Protein AF-A0A4S8ICL0-F1 (afdb_monomer)

Mean predicted aligned error: 6.82 Å

Sequence (98 aa):
MSSHLLARQGRHLQRYDNQLRLVAGCIPYKINGNSSNQSGDLMNRVEVLMISSPGRHDLIFPKGGWEKDETACEAACREALEEAGVRGIIKRVLDVIS

InterPro domains:
  IPR000086 NUDIX hydrolase domain [PF00293] (47-93)
  IPR000086 NUDIX hydrolase domain [PS51462] (19-98)
  IPR015797 NUDIX hydrolase-like domain superfamily [SSF55811] (15-95)
  IPR020084 NUDIX hydrolase, conserved site [PS00893] (64-85)
  IPR047198 Diphosphoinositol polyphosphate phosphohydrolase-like, NUDIX domain [cd04666] (22-98)

Structure (mmCIF, N/CA/C/O backbone):
data_AF-A0A4S8ICL0-F1
#
_entry.id   AF-A0A4S8ICL0-F1
#
loop_
_atom_site.group_PDB
_atom_site.id
_atom_site.type_symbol
_atom_site.label_atom_id
_atom_site.label_alt_id
_atom_site.label_comp_id
_atom_site.label_asym_id
_atom_site.label_entity_id
_atom_site.label_seq_id
_atom_site.pdbx_PDB_ins_code
_atom_site.Cartn_x
_atom_site.Cartn_y
_atom_site.Cartn_z
_atom_site.occupancy
_atom_site.B_iso_or_equiv
_atom_site.auth_seq_id
_atom_site.auth_comp_id
_atom_site.auth_asym_id
_atom_site.auth_atom_id
_atom_site.pdbx_PDB_model_num
ATOM 1 N N . MET A 1 1 ? 23.557 -0.033 14.353 1.00 40.84 1 MET A N 1
ATOM 2 C CA . MET A 1 1 ? 22.374 -0.761 14.853 1.00 40.84 1 MET A CA 1
ATOM 3 C C . MET A 1 1 ? 21.265 -0.568 13.836 1.00 40.84 1 MET A C 1
ATOM 5 O O . MET A 1 1 ? 20.921 0.575 13.576 1.00 40.84 1 MET A O 1
ATOM 9 N N . SER A 1 2 ? 20.804 -1.637 13.182 1.00 51.44 2 SER A N 1
ATOM 10 C CA . SER A 1 2 ? 19.669 -1.546 12.256 1.00 51.44 2 SER A CA 1
ATOM 11 C C . SER A 1 2 ? 18.412 -1.336 13.096 1.00 51.44 2 SER A C 1
ATOM 13 O O . SER A 1 2 ? 18.067 -2.204 13.896 1.00 51.44 2 SER A O 1
ATOM 15 N N . SER A 1 3 ? 17.783 -0.165 13.008 1.00 57.00 3 SER A N 1
ATOM 16 C CA . SER A 1 3 ? 16.471 0.048 13.615 1.00 57.00 3 SER A CA 1
ATOM 17 C C . SER A 1 3 ? 15.489 -0.875 12.900 1.00 57.00 3 SER A C 1
ATOM 19 O O . SER A 1 3 ? 15.179 -0.641 11.731 1.00 57.00 3 SER A O 1
ATOM 21 N N . HIS A 1 4 ? 15.035 -1.938 13.566 1.00 62.78 4 HIS A N 1
ATOM 22 C CA . HIS A 1 4 ? 13.938 -2.746 13.048 1.00 62.78 4 HIS A CA 1
ATOM 23 C C . HIS A 1 4 ? 12.747 -1.818 12.795 1.00 62.78 4 HIS A C 1
ATOM 25 O O . HIS A 1 4 ? 12.284 -1.141 13.713 1.00 62.78 4 HIS A O 1
ATOM 31 N N . LEU A 1 5 ? 12.283 -1.761 11.546 1.00 68.00 5 LEU A N 1
ATOM 32 C CA . LEU A 1 5 ? 11.001 -1.150 11.221 1.00 68.00 5 LEU A CA 1
ATOM 33 C C . LEU A 1 5 ? 9.932 -1.960 11.956 1.00 68.00 5 LEU A C 1
ATOM 35 O O . LEU A 1 5 ? 9.726 -3.137 11.663 1.00 68.00 5 LEU A O 1
ATOM 39 N N . LEU A 1 6 ? 9.321 -1.352 12.967 1.00 80.81 6 LEU A N 1
ATOM 40 C CA . LEU A 1 6 ? 8.198 -1.944 13.676 1.00 80.81 6 LEU A CA 1
ATOM 41 C C . LEU A 1 6 ? 6.943 -1.630 12.874 1.00 80.81 6 LEU A C 1
ATOM 43 O O . LEU A 1 6 ? 6.518 -0.477 12.832 1.00 80.81 6 LEU A O 1
ATOM 47 N N . ALA A 1 7 ? 6.382 -2.653 12.233 1.00 84.75 7 ALA A N 1
ATOM 48 C CA . ALA A 1 7 ? 5.098 -2.526 11.562 1.00 84.75 7 ALA A CA 1
ATOM 49 C C . ALA A 1 7 ? 4.018 -2.115 12.568 1.00 84.75 7 ALA A C 1
ATOM 51 O O . ALA A 1 7 ? 4.010 -2.607 13.706 1.00 84.75 7 ALA A O 1
ATOM 52 N N . ARG A 1 8 ? 3.101 -1.233 12.157 1.00 87.38 8 ARG A N 1
ATOM 53 C CA . ARG A 1 8 ? 1.943 -0.885 12.985 1.00 87.38 8 ARG A CA 1
ATOM 54 C C . ARG A 1 8 ? 1.114 -2.132 13.294 1.00 87.38 8 ARG A C 1
ATOM 56 O O . ARG A 1 8 ? 0.917 -3.016 12.462 1.00 87.38 8 ARG A O 1
ATOM 63 N N . GLN A 1 9 ? 0.629 -2.212 14.532 1.00 87.62 9 GLN A N 1
ATOM 64 C CA . GLN A 1 9 ? -0.158 -3.341 15.020 1.00 87.62 9 GLN A CA 1
ATOM 65 C C . GLN A 1 9 ? -1.469 -2.884 15.660 1.00 87.62 9 GLN A C 1
ATOM 67 O O . GLN A 1 9 ? -1.585 -1.800 16.231 1.00 87.62 9 GLN A O 1
ATOM 72 N N . GLY A 1 10 ? -2.460 -3.776 15.619 1.00 88.88 10 GLY A N 1
ATOM 73 C CA . GLY A 1 10 ? -3.788 -3.547 16.180 1.00 88.88 10 GLY A CA 1
ATOM 74 C C . GLY A 1 10 ? -4.780 -2.956 15.175 1.00 88.88 10 GLY A C 1
ATOM 75 O O . GLY A 1 10 ? -4.484 -2.774 14.000 1.00 88.88 10 GLY A O 1
ATOM 76 N N . ARG A 1 11 ? -6.017 -2.724 15.635 1.00 89.81 11 ARG A N 1
ATOM 77 C CA . ARG A 1 11 ? -7.133 -2.239 14.791 1.00 8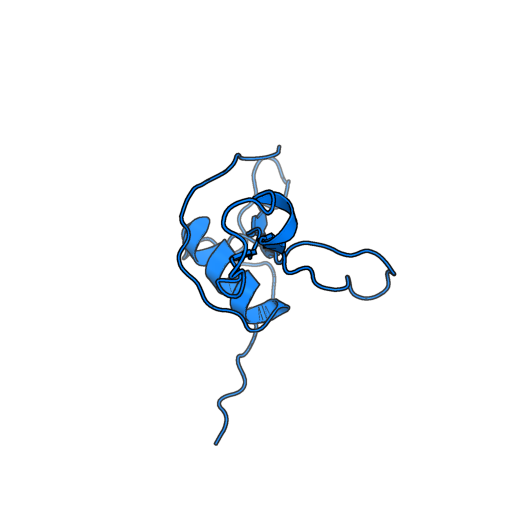9.81 11 ARG A CA 1
ATOM 78 C C . ARG A 1 11 ? -7.840 -0.994 15.333 1.00 89.81 11 ARG A C 1
ATOM 80 O O . ARG A 1 11 ? -8.802 -0.528 14.736 1.00 89.81 11 ARG A O 1
ATOM 87 N N . HIS A 1 12 ? -7.374 -0.469 16.462 1.00 91.12 12 HIS A N 1
ATOM 88 C CA . HIS A 1 12 ? -8.010 0.611 17.217 1.00 91.12 12 HIS A CA 1
ATOM 89 C C . HIS A 1 12 ? -8.047 1.957 16.469 1.00 91.12 12 HIS A C 1
ATOM 91 O O . HIS A 1 12 ? -9.027 2.697 16.579 1.00 91.12 12 HIS A O 1
ATOM 97 N N . LEU A 1 13 ? -7.014 2.252 15.673 1.00 93.25 13 LEU A N 1
ATOM 98 C CA . LEU A 1 13 ? -6.941 3.462 14.848 1.00 93.25 13 LEU A CA 1
ATOM 99 C C . LEU A 1 13 ? -7.411 3.254 13.409 1.00 93.25 13 LEU A C 1
ATOM 101 O O . LEU A 1 13 ? -7.485 4.229 12.670 1.00 93.25 13 LEU A O 1
ATOM 105 N N . GLN A 1 14 ? -7.763 2.031 13.005 1.00 94.44 14 GLN A N 1
ATOM 106 C CA . GLN A 1 14 ? -8.214 1.769 11.638 1.00 94.44 14 GLN A CA 1
ATOM 107 C C . GLN A 1 14 ? -9.554 2.460 11.361 1.00 94.44 14 GLN A C 1
ATOM 109 O O . GLN A 1 14 ? -10.418 2.580 12.239 1.00 94.44 14 GLN A O 1
ATOM 114 N N . ARG A 1 15 ? -9.720 2.933 10.127 1.00 94.56 15 ARG A N 1
ATOM 115 C CA . ARG A 1 15 ? -10.950 3.549 9.633 1.00 94.56 15 ARG A CA 1
ATOM 116 C C . ARG A 1 15 ? -11.908 2.487 9.104 1.00 94.56 15 ARG A C 1
ATOM 118 O O . ARG A 1 15 ? -11.497 1.480 8.524 1.00 94.56 15 ARG A O 1
ATOM 125 N N . TYR A 1 16 ? -13.195 2.751 9.295 1.00 94.31 16 TYR A N 1
ATOM 126 C CA . TYR A 1 16 ? -14.283 1.907 8.827 1.00 94.31 16 TYR A CA 1
ATOM 127 C C . TYR A 1 16 ? -15.358 2.783 8.191 1.00 94.31 16 TYR A C 1
ATOM 129 O O . TYR A 1 16 ? -15.646 3.859 8.715 1.00 94.31 16 TYR A O 1
ATOM 137 N N . ASP A 1 17 ? -15.954 2.300 7.108 1.00 93.12 17 ASP A N 1
ATOM 138 C CA . ASP A 1 17 ? -17.156 2.864 6.497 1.00 93.12 17 ASP A CA 1
ATOM 139 C C . ASP A 1 17 ? -18.217 1.766 6.424 1.00 93.12 17 ASP A C 1
ATOM 141 O O . ASP A 1 17 ? -17.929 0.670 5.954 1.00 93.12 17 ASP A O 1
ATOM 145 N N . ASN A 1 18 ? -19.413 2.003 6.966 1.00 92.50 18 ASN A N 1
ATOM 146 C CA . ASN A 1 18 ? -20.481 0.995 7.056 1.00 92.50 18 ASN A CA 1
ATOM 147 C C . ASN A 1 18 ? -20.006 -0.385 7.568 1.00 92.50 18 ASN A C 1
ATOM 149 O O . ASN A 1 18 ? -20.362 -1.422 7.019 1.00 92.50 18 ASN A O 1
ATOM 153 N N . GLN A 1 19 ? -19.183 -0.397 8.627 1.00 91.81 19 GLN A N 1
ATOM 154 C CA . GLN A 1 19 ? -18.547 -1.597 9.210 1.00 91.81 19 GLN A CA 1
ATOM 155 C C . GLN A 1 19 ? -17.502 -2.298 8.319 1.00 91.81 19 GLN A C 1
ATOM 157 O O . GLN A 1 19 ? -16.875 -3.264 8.759 1.00 91.81 19 GLN A O 1
ATOM 162 N N . LEU A 1 20 ? -17.240 -1.797 7.112 1.00 91.44 20 LEU A N 1
ATOM 163 C CA . LEU A 1 20 ? -16.188 -2.285 6.227 1.00 91.44 20 LEU A CA 1
ATOM 164 C C . LEU A 1 20 ? -14.869 -1.592 6.551 1.00 91.44 20 LEU A C 1
ATOM 166 O O . LEU A 1 20 ? -14.801 -0.370 6.680 1.00 91.44 20 LEU A O 1
ATOM 170 N N . ARG A 1 21 ? -13.800 -2.380 6.696 1.00 93.69 21 ARG A N 1
ATOM 171 C CA . ARG A 1 21 ? -12.464 -1.845 6.967 1.00 93.69 21 ARG A CA 1
ATOM 172 C C . ARG A 1 21 ? -11.928 -1.142 5.726 1.00 93.69 21 ARG A C 1
ATOM 174 O O . ARG A 1 21 ? -11.764 -1.782 4.690 1.00 93.69 21 ARG A O 1
ATOM 181 N N . LEU A 1 22 ? -11.547 0.123 5.873 1.00 95.25 22 LEU A N 1
ATOM 182 C CA . LEU A 1 22 ? -10.880 0.855 4.806 1.00 95.25 22 LEU A CA 1
ATOM 183 C C . LEU A 1 22 ? -9.410 0.440 4.717 1.00 95.25 22 LEU A C 1
ATOM 185 O O . LEU A 1 22 ? -8.696 0.370 5.722 1.00 95.25 22 LEU A O 1
ATOM 189 N N . VAL A 1 23 ? -8.970 0.148 3.497 1.00 95.62 23 VAL A N 1
ATOM 190 C CA . VAL A 1 23 ? -7.618 -0.314 3.185 1.00 95.62 23 VAL A CA 1
ATOM 191 C C . VAL A 1 23 ? -7.000 0.631 2.169 1.00 95.62 23 VAL A C 1
ATOM 193 O O . VAL A 1 23 ? -7.659 1.044 1.219 1.00 95.62 23 VAL A O 1
ATOM 196 N N . ALA A 1 24 ? -5.727 0.945 2.364 1.00 95.88 24 ALA A N 1
ATOM 197 C CA . ALA A 1 24 ? -4.922 1.685 1.409 1.00 95.88 24 ALA A CA 1
ATOM 198 C C . ALA A 1 24 ? -3.704 0.848 1.013 1.00 95.88 24 ALA A C 1
ATOM 200 O O . ALA A 1 24 ? -3.173 0.077 1.810 1.00 95.88 24 ALA A O 1
ATOM 201 N N . GLY A 1 25 ? -3.272 0.989 -0.233 1.00 95.81 25 GLY A N 1
ATOM 202 C CA . GLY A 1 25 ? -2.130 0.273 -0.784 1.00 95.81 25 GLY A CA 1
ATOM 203 C C . GLY A 1 25 ? -1.625 0.955 -2.044 1.00 95.81 25 GLY A C 1
ATOM 204 O O . GLY A 1 25 ? -2.183 1.961 -2.488 1.00 95.81 25 GLY A O 1
ATOM 205 N N . CYS A 1 26 ? -0.561 0.420 -2.626 1.00 95.88 26 CYS A N 1
ATOM 206 C CA . CYS A 1 26 ? -0.024 0.935 -3.879 1.00 95.88 26 CYS A CA 1
ATOM 207 C C . CYS A 1 26 ? 0.386 -0.200 -4.813 1.00 95.88 26 CYS A C 1
ATOM 209 O O . CYS A 1 26 ? 0.514 -1.343 -4.394 1.00 95.88 26 CYS A O 1
ATOM 211 N N . ILE A 1 27 ? 0.604 0.136 -6.084 1.00 96.38 27 ILE A N 1
ATOM 212 C CA . ILE A 1 27 ? 1.219 -0.748 -7.076 1.00 96.38 27 ILE A CA 1
ATOM 213 C C . ILE A 1 27 ? 2.647 -0.231 -7.288 1.00 96.38 27 ILE A C 1
ATOM 215 O O . ILE A 1 27 ? 2.834 0.727 -8.046 1.00 96.38 27 ILE A O 1
ATOM 219 N N . PRO A 1 28 ? 3.660 -0.775 -6.588 1.00 96.12 28 PRO A N 1
ATOM 220 C CA . PRO A 1 28 ? 5.027 -0.310 -6.743 1.00 96.12 28 PRO A CA 1
ATOM 221 C C . PRO A 1 28 ? 5.575 -0.802 -8.079 1.00 96.12 28 PRO A C 1
ATOM 223 O O . PRO A 1 28 ? 5.476 -1.985 -8.401 1.00 96.12 28 PRO A O 1
ATOM 226 N 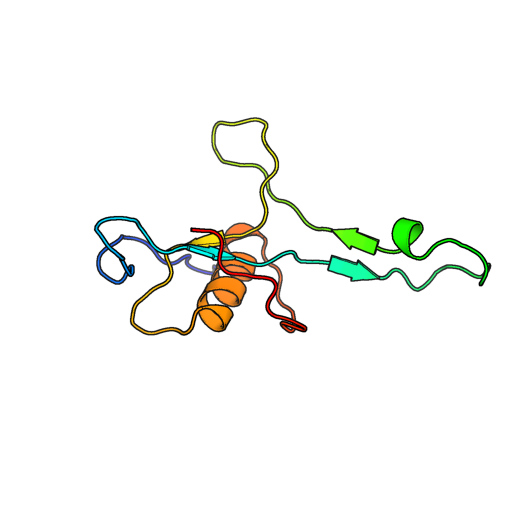N . TYR A 1 29 ? 6.184 0.096 -8.845 1.00 95.12 29 TYR A N 1
ATOM 227 C CA . TYR A 1 29 ? 6.788 -0.244 -10.126 1.00 95.12 29 TYR A CA 1
ATOM 228 C C . TYR A 1 29 ? 8.121 0.475 -10.318 1.00 95.12 29 TYR A C 1
ATOM 230 O O . TYR A 1 29 ? 8.371 1.533 -9.735 1.00 95.12 29 TYR A O 1
ATOM 238 N N . LYS A 1 30 ? 8.966 -0.082 -11.183 1.00 92.75 30 LYS A N 1
ATOM 239 C CA . LYS A 1 30 ? 10.148 0.595 -11.726 1.00 92.75 30 LYS A CA 1
ATOM 240 C C . LYS A 1 30 ? 10.189 0.430 -13.241 1.00 92.75 30 LYS A C 1
ATOM 242 O O . LYS A 1 30 ? 9.612 -0.505 -13.791 1.00 92.75 30 LYS A O 1
ATOM 247 N N . ILE A 1 31 ? 10.885 1.346 -13.904 1.00 89.75 31 ILE A N 1
ATOM 248 C CA . ILE A 1 31 ? 11.122 1.293 -15.347 1.00 89.75 31 ILE A CA 1
ATOM 249 C C . ILE A 1 31 ? 12.612 1.049 -15.560 1.00 89.75 31 ILE A C 1
ATOM 251 O O . ILE A 1 31 ? 13.438 1.858 -15.136 1.00 89.75 31 ILE A O 1
ATOM 255 N N . ASN A 1 32 ? 12.964 -0.046 -16.228 1.00 84.69 32 ASN A N 1
ATOM 256 C CA . ASN A 1 32 ? 14.358 -0.348 -16.533 1.00 84.69 32 ASN A CA 1
ATOM 257 C C . ASN A 1 32 ? 14.857 0.503 -17.717 1.00 84.69 32 ASN A C 1
ATOM 259 O O . ASN A 1 32 ? 14.255 0.558 -18.796 1.00 84.69 32 ASN A O 1
ATOM 263 N N . GLY A 1 33 ? 15.986 1.186 -17.513 1.00 70.44 33 GLY A N 1
ATOM 264 C CA . GLY A 1 33 ? 16.633 2.058 -18.503 1.00 70.44 33 GLY A CA 1
ATOM 265 C C . GLY A 1 33 ? 17.504 1.337 -19.541 1.00 70.44 33 GLY A C 1
ATOM 266 O O . GLY A 1 33 ? 17.817 1.923 -20.571 1.00 70.44 33 GLY A O 1
ATOM 267 N N . ASN A 1 34 ? 17.879 0.077 -19.299 1.00 64.94 34 ASN A N 1
ATOM 268 C CA . ASN A 1 34 ? 18.894 -0.651 -20.074 1.00 64.94 34 ASN A CA 1
ATOM 269 C C . AS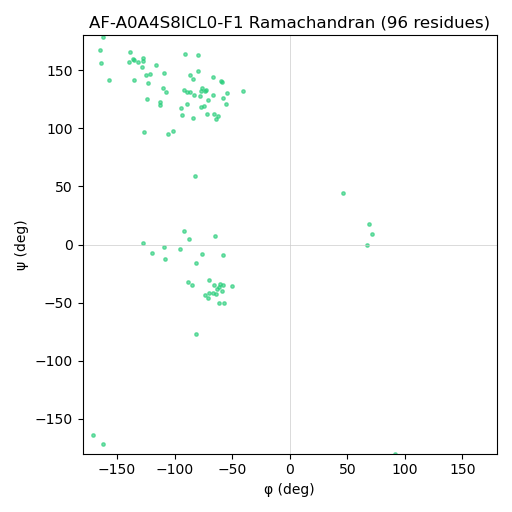N A 1 34 ? 18.351 -1.274 -21.369 1.00 64.94 34 ASN A C 1
ATOM 271 O O . ASN A 1 34 ? 18.429 -2.483 -21.575 1.00 64.94 34 ASN A O 1
ATOM 275 N N . SER A 1 35 ? 17.808 -0.460 -22.268 1.00 56.78 35 SER A N 1
ATOM 276 C CA . SER A 1 35 ? 17.482 -0.909 -23.622 1.00 56.78 35 SER A CA 1
ATOM 277 C C . SER A 1 35 ? 18.123 0.034 -24.628 1.00 56.78 35 SER A C 1
ATOM 279 O O . SER A 1 35 ? 17.571 1.072 -24.974 1.00 56.78 35 SER A O 1
ATOM 281 N N . SER A 1 36 ? 19.294 -0.366 -25.124 1.00 59.59 36 SER A N 1
ATOM 282 C CA . SER A 1 36 ? 19.928 0.175 -26.334 1.00 59.59 36 SER A CA 1
ATOM 283 C C . SER A 1 36 ? 19.044 0.045 -27.586 1.00 59.59 36 SER A C 1
ATOM 285 O O . SER A 1 36 ? 19.343 0.646 -28.612 1.00 59.59 36 SER A O 1
ATOM 287 N N . ASN A 1 37 ? 17.923 -0.677 -27.492 1.00 56.03 37 ASN A N 1
ATOM 288 C CA . ASN A 1 37 ? 16.885 -0.750 -28.508 1.00 56.03 37 ASN A CA 1
ATOM 289 C C . ASN A 1 37 ? 15.712 0.151 -28.105 1.00 56.03 37 ASN A C 1
ATOM 291 O O . ASN A 1 37 ? 14.832 -0.252 -27.343 1.00 56.03 37 ASN A O 1
ATOM 295 N N . GLN A 1 38 ? 15.685 1.367 -28.653 1.00 55.84 38 GLN A N 1
ATOM 296 C CA . GLN A 1 38 ? 14.607 2.354 -28.473 1.00 55.84 38 GLN A CA 1
ATOM 297 C C . GLN A 1 38 ? 13.245 1.920 -29.065 1.00 55.84 38 GLN A C 1
ATOM 299 O O . GLN A 1 38 ? 12.306 2.708 -29.095 1.00 55.84 38 GLN A O 1
ATOM 304 N N . SER A 1 39 ? 13.130 0.674 -29.531 1.00 59.16 39 SER A N 1
ATOM 305 C CA . SER A 1 39 ? 11.936 0.071 -30.130 1.00 59.16 39 SER A CA 1
ATOM 306 C C . SER A 1 3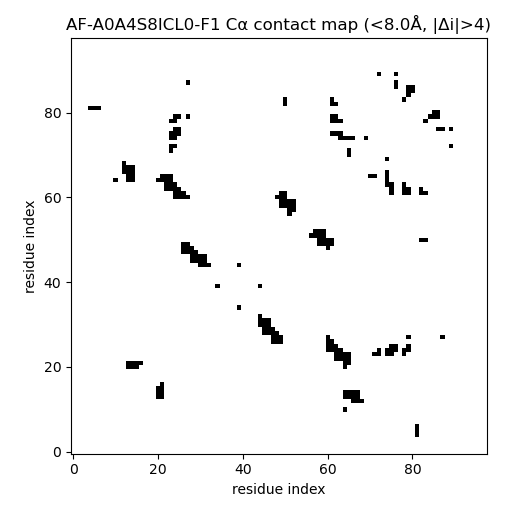9 ? 11.259 -0.991 -29.252 1.00 59.16 39 SER A C 1
ATOM 308 O O . SER A 1 39 ? 10.239 -1.545 -29.654 1.00 59.16 39 SER A O 1
ATOM 310 N N . GLY A 1 40 ? 11.810 -1.305 -28.073 1.00 58.88 40 GLY A N 1
ATOM 311 C CA . GLY A 1 40 ? 11.211 -2.267 -27.147 1.00 58.88 40 GLY A CA 1
ATOM 312 C C . GLY A 1 40 ? 9.996 -1.680 -26.425 1.00 58.88 40 GLY A C 1
ATOM 313 O O . GLY A 1 40 ? 10.136 -0.689 -25.709 1.00 58.88 40 GLY A O 1
ATOM 314 N N . ASP A 1 41 ? 8.833 -2.307 -26.620 1.00 73.38 41 ASP A N 1
ATOM 315 C CA . ASP A 1 41 ? 7.542 -1.987 -25.996 1.00 73.38 41 ASP A CA 1
ATOM 316 C C . ASP A 1 41 ? 7.683 -1.616 -24.506 1.00 73.38 41 ASP A C 1
ATOM 318 O O . ASP A 1 41 ? 8.357 -2.313 -23.742 1.00 73.38 41 ASP A O 1
ATOM 322 N N . LEU A 1 42 ? 7.047 -0.513 -24.088 1.00 75.19 42 LEU A N 1
ATOM 323 C CA . LEU A 1 42 ? 7.050 -0.012 -22.709 1.00 75.19 42 LEU A CA 1
ATOM 324 C C . LEU A 1 42 ? 6.680 -1.117 -21.712 1.00 75.19 42 LEU A C 1
ATOM 326 O O . LEU A 1 42 ? 7.266 -1.172 -20.631 1.00 75.19 42 LEU A O 1
ATOM 330 N N . MET A 1 43 ? 5.771 -2.024 -22.091 1.00 77.19 43 MET A N 1
A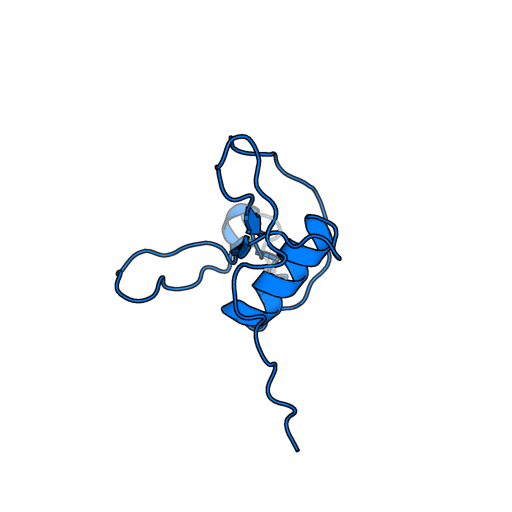TOM 331 C CA . MET A 1 43 ? 5.372 -3.158 -21.251 1.00 77.19 43 MET A CA 1
ATOM 332 C C . MET A 1 43 ? 6.548 -4.058 -20.856 1.00 77.19 43 MET A C 1
ATOM 334 O O . MET A 1 43 ? 6.599 -4.519 -19.722 1.00 77.19 43 MET A O 1
ATOM 338 N N . ASN A 1 44 ? 7.544 -4.233 -21.727 1.00 80.50 44 ASN A N 1
ATOM 339 C CA . ASN A 1 44 ? 8.710 -5.080 -21.452 1.00 80.50 44 ASN A CA 1
ATOM 340 C C . ASN A 1 44 ? 9.725 -4.429 -20.499 1.00 80.50 44 ASN A C 1
ATOM 342 O O . ASN A 1 44 ? 10.693 -5.067 -20.090 1.00 80.50 44 ASN A O 1
ATOM 346 N N . ARG A 1 45 ? 9.544 -3.145 -20.172 1.00 85.81 45 ARG A N 1
ATOM 347 C CA . ARG A 1 45 ? 10.465 -2.366 -19.331 1.00 85.81 45 ARG A CA 1
ATOM 348 C C . ARG A 1 45 ? 9.905 -2.074 -17.945 1.00 85.81 45 ARG A C 1
ATOM 350 O O . ARG A 1 45 ? 10.661 -1.599 -17.095 1.00 85.81 45 ARG A O 1
ATOM 357 N N . VAL A 1 46 ? 8.609 -2.306 -17.734 1.00 91.00 46 VAL A N 1
ATOM 358 C CA . VAL A 1 46 ? 7.944 -2.095 -16.448 1.00 91.00 46 VAL A CA 1
ATOM 359 C C . VAL A 1 46 ? 8.034 -3.375 -15.630 1.00 91.00 46 VAL A C 1
ATOM 361 O O . VAL A 1 46 ? 7.520 -4.415 -16.022 1.00 91.00 46 VAL A O 1
ATOM 364 N N . GLU A 1 47 ? 8.649 -3.275 -14.458 1.00 93.19 47 GLU A N 1
ATOM 365 C CA . GLU A 1 47 ? 8.595 -4.322 -13.440 1.00 93.19 47 GLU A CA 1
ATOM 366 C C . GLU A 1 47 ? 7.705 -3.845 -12.296 1.00 93.19 47 GLU A C 1
ATOM 368 O O . GLU A 1 47 ? 7.876 -2.726 -11.803 1.00 93.19 47 GLU A O 1
ATOM 373 N N . VAL A 1 48 ? 6.769 -4.695 -11.872 1.00 94.94 48 VAL A N 1
ATOM 374 C CA . VAL A 1 48 ? 5.845 -4.431 -10.764 1.00 94.94 48 VAL A CA 1
ATOM 375 C C . VAL A 1 48 ? 6.204 -5.328 -9.585 1.00 94.94 48 VAL A C 1
ATOM 377 O O . VAL A 1 48 ? 6.446 -6.521 -9.758 1.00 94.94 48 VAL A O 1
ATOM 380 N N . LEU A 1 49 ? 6.233 -4.757 -8.382 1.00 95.94 49 LEU A N 1
ATOM 381 C CA . LEU A 1 49 ? 6.486 -5.498 -7.154 1.00 95.94 49 LEU A CA 1
ATOM 382 C C . LEU A 1 49 ? 5.176 -6.027 -6.570 1.00 95.94 49 LEU A C 1
ATOM 384 O O . LEU A 1 49 ? 4.219 -5.281 -6.367 1.00 95.94 49 LEU A O 1
ATOM 388 N N . MET A 1 50 ? 5.179 -7.311 -6.231 1.00 96.25 50 MET A N 1
ATOM 389 C CA . MET A 1 50 ? 4.132 -7.976 -5.462 1.00 96.25 50 MET A CA 1
ATOM 390 C C . MET A 1 50 ? 4.768 -8.710 -4.281 1.00 96.25 50 MET A C 1
ATOM 392 O O . MET A 1 50 ? 5.952 -9.046 -4.318 1.00 96.25 50 MET A O 1
ATOM 396 N N . ILE A 1 51 ? 3.975 -8.971 -3.249 1.00 94.69 51 ILE A N 1
ATOM 397 C CA . ILE A 1 51 ? 4.364 -9.739 -2.063 1.00 94.69 51 ILE A CA 1
ATOM 398 C C . ILE A 1 51 ? 3.536 -11.022 -1.979 1.00 94.69 51 ILE A C 1
ATOM 400 O O . ILE A 1 51 ? 2.416 -11.086 -2.491 1.00 94.69 51 ILE A O 1
ATOM 404 N N . SER A 1 52 ? 4.072 -12.052 -1.328 1.00 93.19 52 SER A N 1
ATOM 405 C CA . SER A 1 52 ? 3.310 -13.260 -1.019 1.00 93.19 52 SER A CA 1
ATOM 40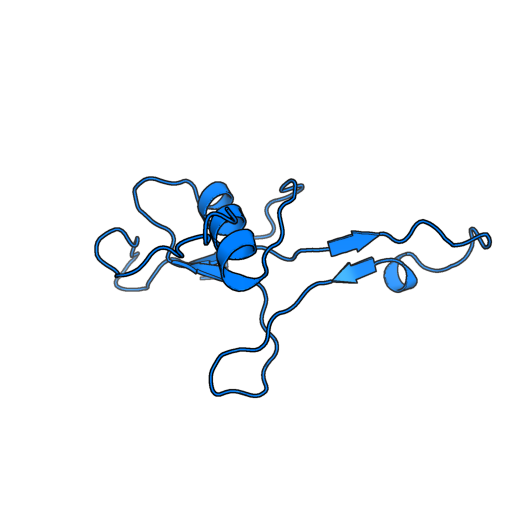6 C C . SER A 1 52 ? 2.370 -13.011 0.157 1.00 93.19 52 SER A C 1
ATOM 408 O O . SER A 1 52 ? 2.758 -12.451 1.183 1.00 93.19 52 SER A O 1
ATOM 410 N N . SER A 1 53 ? 1.119 -13.450 0.032 1.00 87.50 53 SER A N 1
ATOM 411 C CA . SER A 1 53 ? 0.186 -13.401 1.156 1.00 87.50 53 SER A CA 1
ATOM 412 C C . SER A 1 53 ? 0.545 -14.475 2.197 1.00 87.50 53 SER A C 1
ATOM 414 O O . SER A 1 53 ? 0.683 -15.644 1.832 1.00 87.50 53 SER A O 1
ATOM 416 N N . PRO A 1 54 ? 0.606 -14.153 3.503 1.00 80.75 54 PRO A N 1
ATOM 417 C CA . PRO A 1 54 ? 0.794 -15.160 4.544 1.00 80.75 54 PRO A CA 1
ATOM 418 C C . PRO A 1 54 ? -0.255 -16.277 4.452 1.00 80.75 54 PRO A C 1
ATOM 420 O O . PRO A 1 54 ? -1.453 -16.010 4.349 1.00 80.75 54 PRO A O 1
ATOM 423 N N . GLY A 1 55 ? 0.198 -17.533 4.475 1.00 78.38 55 GLY A N 1
ATOM 424 C CA . GLY A 1 55 ? -0.677 -18.712 4.465 1.00 78.38 55 GLY A CA 1
ATOM 425 C C . GLY A 1 55 ? -1.391 -19.003 3.138 1.00 78.38 55 GLY A C 1
ATOM 426 O O . GLY A 1 55 ? -2.265 -19.866 3.112 1.00 78.38 55 GLY A O 1
ATOM 427 N N . ARG A 1 56 ? -1.050 -18.305 2.046 1.00 82.00 56 ARG A N 1
ATOM 428 C CA . ARG A 1 56 ? -1.599 -18.535 0.698 1.00 82.00 56 ARG A CA 1
ATOM 429 C C . ARG A 1 56 ? -0.474 -18.497 -0.340 1.00 82.00 56 ARG A C 1
ATOM 431 O O . ARG A 1 56 ? 0.581 -17.924 -0.096 1.00 82.00 56 ARG A O 1
ATOM 438 N N . HIS A 1 57 ? -0.712 -19.078 -1.514 1.00 85.19 57 HIS A N 1
ATOM 439 C CA . HIS A 1 57 ? 0.213 -18.996 -2.656 1.00 85.19 57 HIS A CA 1
ATOM 440 C C . HIS A 1 57 ? -0.090 -17.810 -3.587 1.00 85.19 57 HIS A C 1
ATOM 442 O O . HIS A 1 57 ? 0.452 -17.729 -4.686 1.00 85.19 57 HIS A O 1
ATOM 448 N N . ASP A 1 58 ? -0.948 -16.890 -3.144 1.00 92.06 58 ASP A N 1
ATOM 449 C CA . ASP A 1 58 ? -1.364 -15.736 -3.931 1.00 92.06 58 ASP A CA 1
ATOM 450 C C . ASP A 1 58 ? -0.341 -14.601 -3.810 1.00 92.06 58 ASP A C 1
ATOM 452 O O . ASP A 1 58 ? 0.195 -14.329 -2.728 1.00 92.06 58 ASP A O 1
ATOM 456 N N . LEU A 1 59 ? -0.122 -13.905 -4.926 1.00 93.81 59 LEU A N 1
ATOM 457 C CA . LEU A 1 59 ? 0.607 -12.645 -4.963 1.00 93.81 59 LEU A CA 1
ATOM 458 C C . LEU A 1 59 ? -0.375 -11.488 -4.807 1.00 93.81 59 LEU A C 1
ATOM 460 O O . LEU A 1 59 ? -1.398 -11.429 -5.490 1.00 93.81 59 LEU A O 1
ATOM 464 N N . ILE A 1 60 ? -0.043 -10.548 -3.930 1.00 94.81 60 ILE A N 1
ATOM 465 C CA . ILE A 1 60 ? -0.832 -9.342 -3.682 1.00 94.81 60 ILE A CA 1
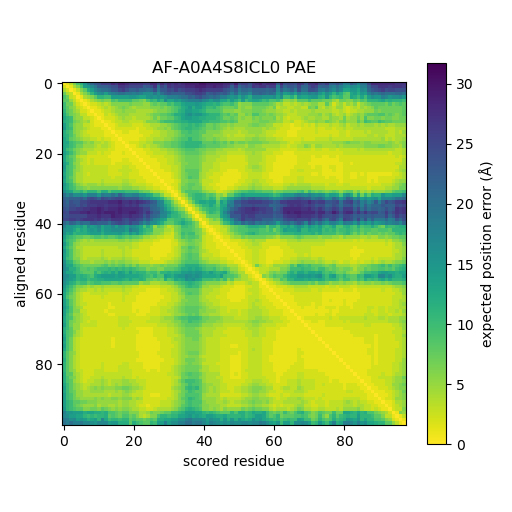ATOM 466 C C . ILE A 1 60 ? 0.048 -8.101 -3.795 1.00 94.81 60 ILE A C 1
ATOM 468 O O . ILE A 1 60 ? 1.272 -8.167 -3.681 1.00 94.81 60 ILE A O 1
ATOM 472 N N . PHE A 1 61 ? -0.582 -6.951 -4.001 1.00 95.56 61 PHE A N 1
ATOM 473 C CA . PHE A 1 61 ? 0.099 -5.673 -3.840 1.00 95.56 61 PHE A CA 1
ATOM 474 C C . PHE A 1 61 ? 0.185 -5.281 -2.359 1.00 95.56 61 PHE A C 1
ATOM 476 O O . PHE A 1 61 ? -0.741 -5.621 -1.610 1.00 95.56 61 PHE A O 1
ATOM 483 N N . PRO A 1 62 ? 1.244 -4.553 -1.949 1.00 95.81 62 PRO A N 1
ATOM 484 C CA . PRO A 1 62 ? 1.368 -4.043 -0.589 1.00 95.81 62 PRO A CA 1
ATOM 485 C C . PRO A 1 62 ? 0.186 -3.152 -0.214 1.00 95.81 62 PRO A C 1
ATOM 487 O O . PRO A 1 62 ? -0.145 -2.202 -0.938 1.00 95.81 62 PRO A O 1
ATOM 490 N N . LYS A 1 63 ? -0.473 -3.475 0.896 1.00 95.31 63 LYS A N 1
ATOM 491 C CA . LYS A 1 63 ? -1.680 -2.789 1.366 1.00 95.31 63 LYS A CA 1
ATOM 492 C C . LYS A 1 63 ? -1.957 -3.116 2.832 1.00 95.31 63 LYS A C 1
ATOM 494 O O . LYS A 1 63 ? -1.752 -4.239 3.277 1.00 95.31 63 LYS A O 1
ATOM 499 N N . GLY A 1 64 ? -2.678 -2.233 3.504 1.00 95.06 64 GLY A N 1
ATOM 500 C CA . GLY A 1 64 ? -3.206 -2.534 4.828 1.00 95.06 64 GLY A CA 1
ATOM 501 C C . GLY A 1 64 ? -4.180 -1.489 5.339 1.00 95.06 64 GLY A C 1
ATOM 502 O O . GLY A 1 64 ? -4.792 -0.755 4.564 1.00 95.06 64 GLY A O 1
ATOM 503 N N . GLY A 1 65 ? -4.445 -1.524 6.642 1.00 95.94 65 GLY A N 1
ATOM 504 C CA . GLY A 1 65 ? -5.513 -0.725 7.239 1.00 95.94 65 GLY A CA 1
ATOM 505 C C . GLY A 1 65 ? -5.198 0.764 7.149 1.00 95.94 65 GLY A C 1
ATOM 506 O O . GLY A 1 65 ? -4.129 1.179 7.574 1.00 95.94 65 GLY A O 1
ATOM 507 N N . TRP A 1 66 ? -6.136 1.563 6.639 1.00 95.69 66 TRP A N 1
ATOM 508 C CA . TRP A 1 66 ? -6.000 3.018 6.661 1.00 95.69 66 TRP A CA 1
ATOM 509 C C . TRP A 1 66 ? -6.319 3.540 8.066 1.00 95.69 66 TRP A C 1
ATOM 511 O O . TRP A 1 66 ? -7.438 3.354 8.555 1.00 95.69 66 TRP A O 1
ATOM 521 N N . GLU A 1 67 ? -5.353 4.176 8.729 1.00 96.12 67 GLU A N 1
ATOM 522 C CA . GLU A 1 67 ? -5.517 4.684 10.092 1.00 96.12 67 GLU A CA 1
ATOM 523 C C . GLU A 1 67 ? -6.022 6.140 10.160 1.00 96.12 67 GLU A C 1
ATOM 525 O O . GLU A 1 67 ? -6.088 6.883 9.177 1.00 96.12 67 GLU A O 1
ATOM 530 N N . LYS A 1 68 ? -6.503 6.550 11.338 1.00 94.69 68 LYS A N 1
ATOM 531 C CA . LYS A 1 68 ? -7.122 7.868 11.566 1.00 94.69 68 LYS A CA 1
ATOM 532 C C . LYS A 1 68 ? -6.125 9.025 11.507 1.00 94.69 68 LYS A C 1
ATOM 534 O O . LYS A 1 68 ? -6.528 10.117 11.114 1.00 94.69 68 LYS A O 1
ATOM 539 N N . ASP A 1 69 ? -4.873 8.786 11.875 1.00 95.94 69 ASP A N 1
ATOM 540 C CA . ASP A 1 69 ? -3.788 9.771 11.971 1.00 95.94 69 ASP A CA 1
ATOM 541 C C . ASP A 1 69 ? -3.016 9.978 10.657 1.00 95.94 69 ASP A C 1
ATOM 543 O O . ASP A 1 69 ? -2.045 10.728 10.637 1.00 95.94 69 ASP A O 1
ATOM 547 N N . GLU A 1 70 ? -3.446 9.347 9.563 1.00 95.69 70 GLU A N 1
ATOM 548 C CA . GLU A 1 70 ? -2.787 9.413 8.257 1.00 95.69 70 GLU A CA 1
ATOM 549 C C . GLU A 1 70 ? -3.796 9.626 7.112 1.00 95.69 70 GLU A C 1
ATOM 551 O O . GLU A 1 70 ? -4.998 9.351 7.223 1.00 95.69 70 GLU A O 1
ATOM 556 N N . THR A 1 71 ? -3.310 10.122 5.977 1.00 95.56 71 THR A N 1
ATOM 557 C CA . THR A 1 71 ? -4.019 10.126 4.689 1.00 95.56 71 THR A CA 1
ATOM 558 C C . THR A 1 71 ? -3.919 8.758 4.006 1.00 95.56 71 THR A C 1
ATOM 560 O O . THR A 1 71 ? -3.043 7.957 4.318 1.00 95.56 71 THR A O 1
ATOM 563 N N . ALA A 1 72 ? -4.774 8.481 3.015 1.00 94.56 72 ALA A N 1
ATOM 564 C CA . ALA A 1 72 ? -4.705 7.222 2.264 1.00 94.56 72 ALA A CA 1
ATOM 565 C C . ALA A 1 72 ? -3.357 7.036 1.531 1.00 94.56 72 ALA A C 1
ATOM 567 O O . ALA A 1 72 ? -2.854 5.920 1.427 1.00 94.56 72 ALA A O 1
ATOM 568 N N . CYS A 1 73 ? -2.742 8.124 1.053 1.00 95.25 73 CYS A N 1
ATOM 569 C CA . CYS A 1 73 ? -1.418 8.073 0.427 1.00 95.25 73 CYS A CA 1
ATOM 570 C C . CYS A 1 73 ? -0.309 7.768 1.443 1.00 95.25 73 CYS A C 1
ATOM 572 O O . CYS A 1 73 ? 0.590 6.988 1.141 1.00 95.25 73 CYS A O 1
ATOM 574 N N . GLU A 1 74 ? -0.363 8.366 2.636 1.00 95.94 74 GLU A N 1
ATOM 575 C CA . GLU A 1 74 ? 0.584 8.066 3.718 1.00 95.94 74 GLU A CA 1
ATOM 576 C C . GLU A 1 74 ? 0.450 6.615 4.179 1.00 95.94 74 GLU A C 1
ATOM 578 O O . GLU A 1 74 ? 1.464 5.927 4.275 1.00 95.94 74 GLU A O 1
ATOM 583 N N . ALA A 1 75 ? -0.785 6.126 4.326 1.00 96.25 75 ALA A N 1
ATOM 584 C CA . ALA A 1 75 ? -1.077 4.726 4.613 1.00 96.25 75 ALA A CA 1
ATOM 585 C C . ALA A 1 75 ? -0.474 3.797 3.548 1.00 96.25 75 ALA A C 1
ATOM 587 O O . ALA A 1 75 ? 0.275 2.883 3.873 1.00 96.25 75 ALA A O 1
ATOM 588 N N . ALA A 1 76 ? -0.712 4.065 2.260 1.00 96.31 76 ALA A N 1
ATOM 589 C CA . ALA A 1 76 ? -0.143 3.272 1.170 1.00 96.31 76 ALA A CA 1
ATOM 590 C C . ALA A 1 76 ? 1.400 3.252 1.183 1.00 96.31 76 ALA A C 1
ATOM 592 O O . ALA A 1 76 ? 2.007 2.209 0.940 1.00 96.31 76 ALA A O 1
ATOM 593 N N . CYS A 1 77 ? 2.041 4.388 1.479 1.00 96.12 77 CYS A N 1
ATOM 594 C CA . CYS A 1 77 ? 3.497 4.483 1.617 1.00 96.12 77 CYS A CA 1
ATOM 595 C C . CYS A 1 77 ? 4.023 3.710 2.832 1.00 96.12 77 CYS A C 1
ATOM 597 O O . CYS A 1 77 ? 5.061 3.054 2.731 1.00 96.12 77 CYS A O 1
ATOM 599 N N . ARG A 1 78 ? 3.328 3.795 3.971 1.00 96.38 78 ARG A N 1
ATOM 600 C CA . ARG A 1 78 ? 3.662 3.054 5.189 1.00 96.38 78 ARG A CA 1
ATOM 601 C C . ARG A 1 78 ? 3.575 1.551 4.942 1.00 96.38 78 ARG A C 1
ATOM 603 O O . ARG A 1 78 ? 4.547 0.853 5.193 1.00 96.38 78 ARG A O 1
ATOM 610 N N . GLU A 1 79 ? 2.471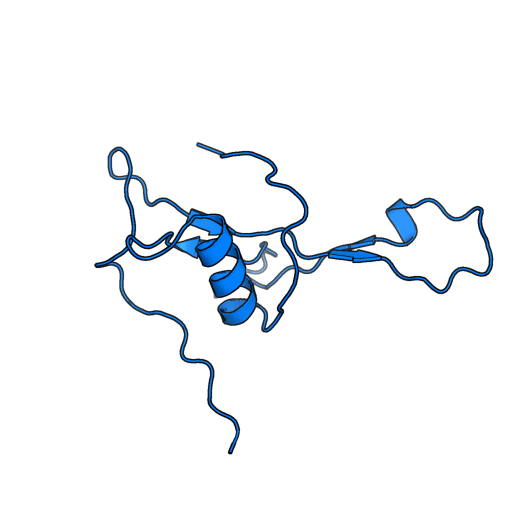 1.074 4.378 1.00 96.38 79 GLU A N 1
ATOM 611 C CA . GLU A 1 79 ? 2.246 -0.350 4.089 1.00 96.38 79 GLU A CA 1
ATOM 612 C C . GLU A 1 79 ? 3.264 -0.896 3.074 1.00 96.38 79 GLU A C 1
ATOM 614 O O . GLU A 1 79 ? 3.793 -1.990 3.243 1.00 96.38 79 GLU A O 1
ATOM 619 N N . ALA A 1 80 ? 3.639 -0.113 2.055 1.00 96.50 80 ALA A N 1
ATOM 620 C CA . ALA A 1 80 ? 4.706 -0.498 1.127 1.00 96.50 80 ALA A CA 1
ATOM 621 C C . ALA A 1 80 ? 6.070 -0.674 1.819 1.00 96.50 80 ALA A C 1
ATOM 623 O O . ALA A 1 80 ? 6.847 -1.565 1.461 1.00 96.50 80 ALA A O 1
ATOM 624 N N . LEU A 1 81 ? 6.363 0.156 2.821 1.00 95.62 81 LEU A N 1
ATOM 625 C CA . LEU A 1 81 ? 7.576 0.030 3.619 1.00 95.62 81 LEU A CA 1
ATOM 626 C C . LEU A 1 81 ? 7.498 -1.159 4.585 1.00 95.62 81 LEU A C 1
ATOM 628 O O . LEU A 1 81 ? 8.475 -1.891 4.714 1.00 95.62 81 LEU A O 1
ATOM 632 N N . GLU A 1 82 ? 6.361 -1.354 5.249 1.00 94.81 82 GLU A N 1
ATOM 633 C CA . GLU A 1 82 ? 6.159 -2.404 6.253 1.00 94.81 82 GLU A CA 1
ATOM 634 C C . GLU A 1 82 ? 6.103 -3.807 5.632 1.00 94.81 82 GLU A C 1
ATOM 636 O O . GLU A 1 82 ? 6.769 -4.714 6.128 1.00 94.81 82 GLU A O 1
ATOM 641 N N . GLU A 1 83 ? 5.359 -3.993 4.537 1.00 93.88 83 GLU A N 1
ATOM 642 C CA . GLU A 1 83 ? 5.162 -5.312 3.924 1.00 93.88 83 GLU A CA 1
ATOM 643 C C . GLU A 1 83 ? 6.241 -5.675 2.893 1.00 93.88 83 GLU A C 1
ATOM 645 O O . GLU A 1 83 ? 6.578 -6.850 2.740 1.00 93.88 83 GLU A O 1
ATOM 650 N N . ALA A 1 84 ? 6.785 -4.687 2.170 1.00 94.31 84 ALA A N 1
ATOM 651 C CA . ALA A 1 84 ? 7.718 -4.919 1.061 1.00 94.31 84 ALA A CA 1
ATOM 652 C C . ALA A 1 84 ? 9.102 -4.277 1.247 1.00 94.31 84 ALA A C 1
ATOM 654 O O . ALA A 1 84 ? 9.996 -4.513 0.433 1.00 94.31 84 ALA A O 1
ATOM 655 N N . GLY A 1 85 ? 9.311 -3.464 2.288 1.00 95.00 85 GLY A N 1
ATOM 656 C CA . GLY A 1 85 ? 10.596 -2.803 2.531 1.00 95.00 85 GLY A CA 1
ATOM 657 C C . GLY A 1 85 ? 10.951 -1.722 1.506 1.00 95.00 85 GLY A C 1
ATOM 658 O O . GLY A 1 85 ? 12.120 -1.346 1.401 1.00 95.00 85 GLY A O 1
ATOM 659 N N . VAL A 1 86 ? 9.980 -1.221 0.732 1.00 94.94 86 VAL A N 1
ATOM 660 C CA . VAL A 1 86 ? 10.230 -0.257 -0.350 1.00 94.94 86 VAL A CA 1
ATOM 661 C C . VAL A 1 86 ? 9.705 1.137 -0.028 1.00 94.94 86 VAL A C 1
ATOM 663 O O . VAL A 1 86 ? 8.692 1.315 0.642 1.00 94.94 86 VAL A O 1
ATOM 666 N N . ARG A 1 87 ? 10.400 2.156 -0.543 1.00 94.44 87 ARG A N 1
ATOM 667 C CA . ARG A 1 87 ? 9.992 3.566 -0.480 1.00 94.44 87 ARG A CA 1
ATOM 668 C C . ARG A 1 87 ? 9.963 4.141 -1.888 1.00 94.44 87 ARG A C 1
ATOM 670 O O . ARG A 1 87 ? 10.803 3.796 -2.716 1.00 94.44 87 ARG A O 1
ATOM 677 N N . GLY A 1 88 ? 9.028 5.047 -2.145 1.00 92.00 88 GLY A N 1
ATOM 678 C CA . GLY A 1 88 ? 8.864 5.666 -3.454 1.00 92.00 88 GLY A CA 1
ATOM 679 C C . GLY A 1 88 ? 8.042 6.947 -3.398 1.00 92.00 88 GLY A C 1
ATOM 680 O O . GLY A 1 88 ? 7.729 7.456 -2.325 1.00 92.00 88 GLY A O 1
ATOM 681 N N . ILE A 1 89 ? 7.708 7.467 -4.578 1.00 93.88 89 ILE A N 1
ATOM 682 C CA . ILE A 1 89 ? 6.868 8.656 -4.744 1.00 93.88 89 ILE A CA 1
ATOM 683 C C . ILE A 1 89 ? 5.554 8.209 -5.378 1.00 93.88 89 ILE A C 1
ATOM 685 O O . ILE A 1 89 ? 5.567 7.657 -6.479 1.00 93.88 89 ILE A O 1
ATOM 689 N N . ILE A 1 90 ? 4.426 8.489 -4.722 1.00 94.56 90 ILE A N 1
ATOM 690 C CA . ILE A 1 90 ? 3.103 8.275 -5.315 1.00 94.56 90 ILE A CA 1
ATOM 691 C C . ILE A 1 90 ? 2.942 9.238 -6.492 1.00 94.56 90 ILE A C 1
ATOM 693 O O . ILE A 1 90 ? 2.90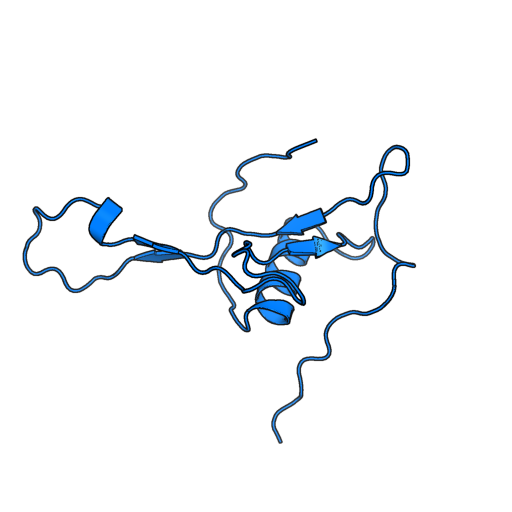0 10.454 -6.319 1.00 94.56 90 ILE A O 1
ATOM 697 N N . LYS A 1 91 ? 2.896 8.689 -7.708 1.00 93.75 91 LYS A N 1
ATOM 698 C CA . LYS A 1 91 ? 2.751 9.479 -8.940 1.00 93.75 91 LYS A CA 1
ATOM 699 C C . LYS A 1 91 ? 1.301 9.804 -9.267 1.00 93.75 91 LYS A C 1
ATOM 701 O O . LYS A 1 91 ? 1.030 10.863 -9.821 1.00 93.75 91 LYS A O 1
ATOM 706 N N . ARG A 1 92 ? 0.386 8.882 -8.968 1.00 93.06 92 ARG A N 1
ATOM 707 C CA . ARG A 1 92 ? -1.025 8.986 -9.333 1.00 93.06 92 ARG A CA 1
ATOM 708 C C . ARG A 1 92 ? -1.877 8.131 -8.401 1.00 93.06 92 ARG A C 1
ATOM 710 O O . ARG A 1 92 ? -1.487 7.016 -8.070 1.00 93.06 92 ARG A O 1
ATOM 717 N N . VAL A 1 93 ? -3.046 8.651 -8.038 1.00 92.44 93 VAL A N 1
ATOM 718 C CA . VAL A 1 93 ? -4.124 7.877 -7.410 1.00 92.44 93 VAL A CA 1
ATOM 719 C C . VAL A 1 93 ? -4.912 7.185 -8.523 1.00 92.44 93 VAL A C 1
ATOM 721 O O . VAL A 1 93 ? -5.267 7.836 -9.508 1.00 92.44 93 VAL A O 1
ATOM 724 N N . LEU A 1 94 ? -5.106 5.869 -8.405 1.00 89.19 94 LEU A N 1
ATOM 725 C CA . LEU A 1 94 ? -5.816 5.073 -9.409 1.00 89.19 94 LEU A CA 1
ATOM 726 C C . LEU A 1 94 ? -7.326 5.193 -9.222 1.00 89.19 94 LEU A C 1
ATOM 728 O O . LEU A 1 94 ? -7.950 5.934 -9.969 1.00 89.19 94 LEU A O 1
ATOM 732 N N . ASP A 1 95 ? -7.885 4.506 -8.229 1.00 83.06 95 ASP A N 1
ATOM 733 C CA . ASP A 1 95 ? -9.294 4.628 -7.864 1.00 83.06 95 ASP A CA 1
ATOM 734 C C . ASP A 1 95 ? -9.556 4.029 -6.476 1.00 83.06 95 ASP A C 1
ATOM 736 O O . ASP A 1 95 ? -8.703 3.316 -5.932 1.00 83.06 95 ASP A O 1
ATOM 740 N N . VAL A 1 96 ? -10.733 4.307 -5.912 1.00 76.31 96 VAL A N 1
ATOM 741 C CA . VAL A 1 96 ? -11.231 3.631 -4.704 1.00 76.31 96 VAL A CA 1
ATOM 742 C C . VAL A 1 96 ? -12.121 2.473 -5.139 1.00 76.31 96 VAL A C 1
ATOM 744 O O . VAL A 1 96 ? -13.149 2.678 -5.774 1.00 76.31 96 VAL A O 1
ATOM 747 N N . ILE A 1 97 ? -11.723 1.251 -4.792 1.00 69.94 97 ILE A N 1
ATOM 748 C CA . ILE A 1 97 ? -12.519 0.050 -5.051 1.00 69.94 97 ILE A CA 1
ATOM 749 C C . ILE A 1 97 ? -13.357 -0.212 -3.796 1.00 69.94 97 ILE A C 1
ATOM 751 O O . ILE A 1 97 ? -12.793 -0.515 -2.743 1.00 69.94 97 ILE A O 1
ATOM 755 N N . SER A 1 98 ? -14.675 -0.033 -3.912 1.00 59.19 98 SER A N 1
ATOM 756 C CA . SER A 1 98 ? -15.682 -0.301 -2.874 1.00 59.19 98 SER A CA 1
ATOM 757 C C . SER A 1 98 ? -16.256 -1.706 -2.990 1.00 59.19 98 SER A C 1
ATOM 759 O O . SER A 1 98 ? -16.663 -2.045 -4.126 1.00 59.19 98 SER A O 1
#

Organism: Musa balbisiana (NCBI:txid52838)

Nearest PDB structures (foldseek):
  1kt9-assembly1_A  TM=8.421E-01  e=1.995E-02  Caenorhabditis elegans
  4mpo-assembly3_C  TM=8.486E-01  e=4.993E-02  Chlamydia trachomatis L2/434/Bu
  5cfi-assembly2_A  TM=7.460E-01  e=2.131E-02  Plasmodium falciparum 3D7
  4s2v-assembly1_A  TM=8.261E-01  e=4.993E-02  Escherichia coli K-12
  5lon-assembly1_A  TM=8.206E-01  e=1.096E-01  Kluyveromyces lactis NRRL Y-1140

Foldseek 3Di:
DPDPPDQDDDCPFFDDDPNHFDKAADWDKDFAPPDPPPPDDSVVRIDTDWAADPPDRDTHGQMDTDGPVDDSVVRRQSSCCVRPVDHDDDPDDDDDDD

Radius of gyration: 16.15 Å; Cα contacts (8 Å, |Δi|>4): 127; chains: 1; bounding box: 43×29×47 Å

pLDDT: mean 86.79, std 13.08, range [40.84, 96.5]

Solvent-accessible surface area (backbone atoms only — not comparable to full-atom values): 6408 Å² total; per-residue (Å²): 131,86,79,76,83,76,64,90,80,88,66,88,53,45,37,64,57,96,88,40,76,39,68,20,47,48,81,51,69,51,72,65,80,90,53,97,55,93,80,66,59,69,74,82,32,55,48,72,58,66,42,75,41,88,98,50,95,49,75,39,60,36,52,40,68,22,40,72,93,50,53,58,66,54,28,11,50,49,24,25,35,61,74,67,70,43,84,84,77,91,86,72,87,86,79,88,88,129

Secondary structure (DSSP, 8-state):
----------STTB-EETTEEPEEE---EEE----S-TTS-GGGGEEE--EEPTTSS-EE-SEEEPBTTS-HHHHHHHHHHHHH--------------